Protein AF-A0A367RX19-F1 (afdb_monomer)

Mean predicted aligned error: 16.48 Å

Nearest PDB structures (foldseek):
  6gts-assembly1_C-2  TM=5.168E-01  e=1.819E+00  Escherichia coli

Sequence (98 aa):
MVSKQFSFRLADEVVEALEALQLEGESLNQTAQRFIVESLGLSTASPKKLSTGLSTDVDRIEELIDKRLEIGLAEVRSQLEAQLKERLEELRGKLKAR

Structure (mmCIF, N/CA/C/O backbone):
data_AF-A0A367RX19-F1
#
_entry.id   AF-A0A367RX19-F1
#
loop_
_atom_site.group_PDB
_atom_site.id
_atom_site.type_symbol
_atom_site.label_atom_id
_atom_site.label_alt_id
_atom_site.label_comp_id
_atom_site.label_asym_id
_atom_site.label_entity_id
_atom_site.label_seq_id
_atom_site.pdbx_PDB_ins_code
_atom_site.Cartn_x
_atom_site.Cartn_y
_atom_site.Cartn_z
_atom_site.occupancy
_atom_site.B_iso_or_equiv
_atom_site.auth_seq_id
_atom_site.auth_comp_id
_atom_site.auth_asym_id
_atom_site.auth_atom_id
_atom_site.pdbx_PDB_model_num
ATOM 1 N N . MET A 1 1 ? 21.534 -6.479 4.856 1.00 48.66 1 MET A N 1
ATOM 2 C CA . MET A 1 1 ? 21.571 -7.348 3.656 1.00 48.66 1 MET A CA 1
ATOM 3 C C . MET A 1 1 ? 22.573 -6.769 2.672 1.00 48.66 1 MET A C 1
ATOM 5 O O . MET A 1 1 ? 22.628 -5.553 2.559 1.00 48.66 1 MET A O 1
ATOM 9 N N . VAL A 1 2 ? 23.370 -7.601 1.998 1.00 54.81 2 VAL A N 1
ATOM 10 C CA . VAL A 1 2 ? 24.287 -7.145 0.939 1.00 54.81 2 VAL A CA 1
ATOM 11 C C . VAL A 1 2 ? 23.485 -7.027 -0.357 1.00 54.81 2 VAL A C 1
ATOM 13 O O . VAL A 1 2 ? 22.989 -8.036 -0.855 1.00 54.81 2 VAL A O 1
ATOM 16 N N . SER A 1 3 ? 23.314 -5.812 -0.877 1.00 70.88 3 SER A N 1
ATOM 17 C CA . SER A 1 3 ? 22.719 -5.585 -2.196 1.00 70.88 3 SER A CA 1
ATOM 18 C C . SER A 1 3 ? 23.768 -5.814 -3.285 1.00 70.88 3 SER A C 1
ATOM 20 O O . SER A 1 3 ? 24.942 -5.482 -3.122 1.00 70.88 3 SER A O 1
ATOM 22 N N . LYS A 1 4 ? 23.354 -6.414 -4.405 1.00 82.88 4 LYS A N 1
ATOM 23 C CA . LYS A 1 4 ? 24.183 -6.525 -5.610 1.00 82.88 4 LYS A CA 1
ATOM 24 C C . LYS A 1 4 ? 23.654 -5.554 -6.654 1.00 82.88 4 LYS A C 1
ATOM 26 O O . LYS A 1 4 ? 22.455 -5.534 -6.911 1.00 82.88 4 LYS A O 1
ATO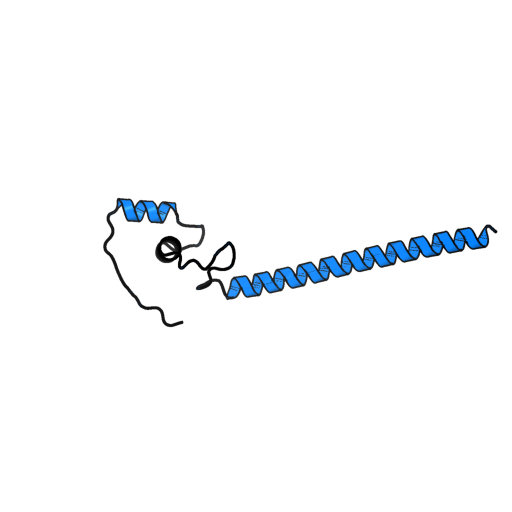M 31 N N . GLN A 1 5 ? 24.546 -4.766 -7.246 1.00 84.62 5 GLN A N 1
ATOM 32 C CA . GLN A 1 5 ? 24.201 -3.871 -8.343 1.00 84.62 5 GLN A CA 1
ATOM 33 C C . GLN A 1 5 ? 24.154 -4.654 -9.658 1.00 84.62 5 GLN A C 1
ATOM 35 O O . GLN A 1 5 ? 25.061 -5.429 -9.960 1.00 84.62 5 GLN A O 1
ATOM 40 N N . PHE A 1 6 ? 23.109 -4.428 -10.443 1.00 83.25 6 PHE A N 1
ATOM 41 C CA . PHE A 1 6 ? 22.969 -4.916 -11.810 1.00 83.25 6 PHE A CA 1
ATOM 42 C C . PHE A 1 6 ? 22.253 -3.842 -12.636 1.00 83.25 6 PHE A C 1
ATOM 44 O O . PHE A 1 6 ? 21.509 -3.035 -12.080 1.00 83.25 6 PHE A O 1
ATOM 51 N N . SER A 1 7 ? 22.542 -3.769 -13.935 1.00 88.75 7 SER A N 1
ATOM 52 C CA . SER A 1 7 ? 22.068 -2.699 -14.817 1.00 88.75 7 SER A CA 1
ATOM 53 C C . SER A 1 7 ? 21.483 -3.258 -16.109 1.00 88.75 7 SER A C 1
ATOM 55 O O . SER A 1 7 ? 21.975 -4.245 -16.656 1.00 88.75 7 SER A O 1
ATOM 57 N N . PHE A 1 8 ? 20.444 -2.594 -16.612 1.00 86.69 8 PHE A N 1
ATOM 58 C CA . PHE A 1 8 ? 19.820 -2.889 -17.899 1.00 86.69 8 PHE A CA 1
ATOM 59 C C . PHE A 1 8 ? 19.707 -1.620 -18.729 1.00 86.69 8 PHE A C 1
ATOM 61 O O . PHE A 1 8 ? 19.711 -0.510 -18.198 1.00 86.69 8 PHE A O 1
ATOM 68 N N . ARG A 1 9 ? 19.580 -1.800 -20.042 1.00 93.50 9 ARG A N 1
ATOM 69 C CA . ARG A 1 9 ? 19.147 -0.744 -20.953 1.00 93.50 9 ARG A CA 1
ATOM 70 C C . ARG A 1 9 ? 17.697 -1.022 -21.306 1.00 93.50 9 ARG A C 1
ATOM 72 O O . ARG A 1 9 ? 17.399 -2.106 -21.802 1.00 93.50 9 ARG A O 1
ATOM 79 N N . LEU A 1 10 ? 16.831 -0.071 -21.002 1.00 92.06 10 LEU A N 1
ATOM 80 C CA . LEU A 1 10 ? 15.407 -0.133 -21.297 1.00 92.06 10 LEU A CA 1
ATOM 81 C C . LEU A 1 10 ? 15.103 0.850 -22.427 1.00 92.06 10 LEU A C 1
ATOM 83 O O . LEU A 1 10 ? 15.832 1.827 -22.596 1.00 92.06 10 LEU A O 1
ATOM 87 N N . ALA A 1 11 ? 14.073 0.547 -23.212 1.00 95.62 11 ALA A N 1
ATOM 88 C CA . ALA A 1 11 ? 13.527 1.498 -24.170 1.00 95.62 11 ALA A CA 1
ATOM 89 C C . ALA A 1 11 ? 12.756 2.598 -23.424 1.00 95.62 11 ALA A C 1
ATOM 91 O O . ALA A 1 11 ? 12.310 2.372 -22.293 1.00 95.62 11 ALA A O 1
ATOM 92 N N . ASP A 1 12 ? 12.602 3.762 -24.048 1.00 95.19 12 ASP A N 1
ATOM 93 C CA . ASP A 1 12 ? 12.013 4.943 -23.409 1.00 95.19 12 ASP A CA 1
ATOM 94 C C . ASP A 1 12 ? 10.579 4.667 -22.939 1.00 95.19 12 ASP A C 1
ATOM 96 O O . ASP A 1 12 ? 10.219 5.011 -21.816 1.00 95.19 12 ASP A O 1
ATOM 100 N N . GLU A 1 13 ? 9.804 3.901 -23.711 1.00 96.06 13 GLU A N 1
ATOM 101 C CA . GLU A 1 13 ? 8.420 3.546 -23.378 1.00 96.06 13 GLU A CA 1
ATOM 102 C C . GLU A 1 13 ? 8.325 2.722 -22.083 1.00 96.06 13 GLU A C 1
ATOM 104 O O . GLU A 1 13 ? 7.344 2.792 -21.342 1.00 96.06 13 GLU A O 1
ATOM 109 N N . VAL A 1 14 ? 9.356 1.924 -21.789 1.00 93.25 14 VAL A N 1
ATOM 110 C CA . VAL A 1 14 ? 9.420 1.127 -20.558 1.00 93.25 14 VAL A CA 1
ATOM 111 C C . VAL A 1 14 ? 9.770 2.013 -19.366 1.00 93.25 14 VAL A C 1
ATOM 113 O O . VAL A 1 14 ? 9.253 1.794 -18.271 1.00 93.25 14 VAL A O 1
ATOM 116 N N . VAL A 1 15 ? 10.638 3.008 -19.564 1.00 93.81 15 VAL A N 1
ATOM 117 C CA . VAL A 1 15 ? 10.988 3.976 -18.517 1.00 93.81 15 VAL A CA 1
ATOM 118 C C . VAL A 1 15 ? 9.770 4.826 -18.166 1.00 93.81 15 VAL A C 1
ATOM 120 O O . VAL A 1 15 ? 9.435 4.922 -16.989 1.00 93.81 15 VAL A O 1
ATOM 123 N N . GLU A 1 16 ? 9.043 5.326 -19.165 1.00 95.75 16 GLU A N 1
ATOM 124 C CA . GLU A 1 16 ? 7.795 6.075 -18.969 1.00 95.75 16 GLU A CA 1
ATOM 125 C C . GLU A 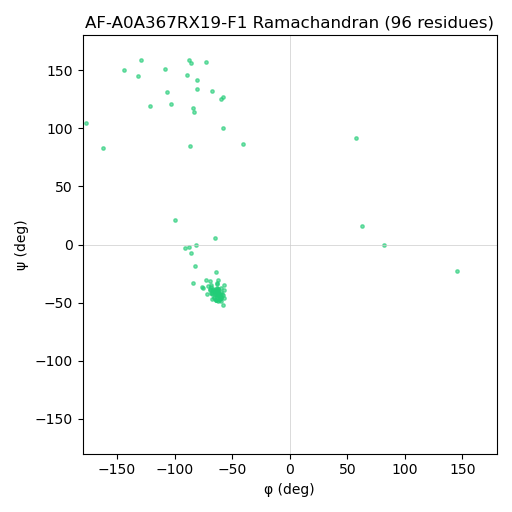1 16 ? 6.741 5.251 -18.213 1.00 95.75 16 GLU A C 1
ATOM 127 O O . GLU A 1 16 ? 6.090 5.743 -17.289 1.00 95.75 16 GLU A O 1
ATOM 132 N N . ALA A 1 17 ? 6.597 3.965 -18.551 1.00 94.12 17 ALA A N 1
ATOM 133 C CA . ALA A 1 1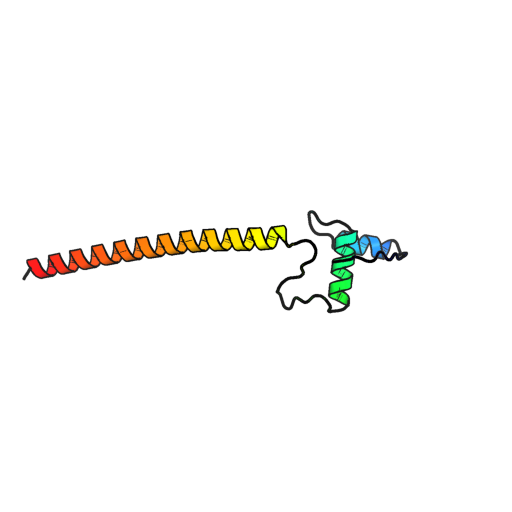7 ? 5.685 3.075 -17.839 1.00 94.12 17 ALA A CA 1
ATOM 134 C C . ALA A 1 17 ? 6.084 2.883 -16.364 1.00 94.12 17 ALA A C 1
ATOM 136 O O . ALA A 1 17 ? 5.213 2.805 -15.498 1.00 94.12 17 ALA A O 1
ATOM 137 N N . LEU A 1 18 ? 7.386 2.819 -16.060 1.00 92.44 18 LEU A N 1
ATOM 138 C CA . LEU A 1 18 ? 7.875 2.743 -14.681 1.00 92.44 18 LEU A CA 1
ATOM 139 C C . LEU A 1 18 ? 7.644 4.053 -13.919 1.00 92.44 18 LEU A C 1
ATOM 141 O O . LEU A 1 18 ? 7.257 4.002 -12.755 1.00 92.44 18 LEU A O 1
ATOM 145 N N . GLU A 1 19 ? 7.827 5.209 -14.558 1.00 93.75 19 GLU A N 1
ATOM 146 C CA . GLU A 1 19 ? 7.543 6.519 -13.956 1.00 93.75 19 GLU A CA 1
ATOM 147 C C . GLU A 1 19 ? 6.054 6.684 -13.630 1.00 93.75 19 GLU A C 1
ATOM 149 O O . GLU A 1 19 ? 5.703 7.155 -12.551 1.00 93.75 19 GLU A O 1
ATOM 154 N N . ALA A 1 20 ? 5.163 6.209 -14.503 1.00 93.88 20 ALA A N 1
ATOM 155 C CA . ALA A 1 20 ? 3.721 6.228 -14.254 1.00 93.88 20 ALA A CA 1
ATOM 156 C C . ALA A 1 20 ? 3.292 5.358 -13.054 1.00 93.88 20 ALA A C 1
ATOM 158 O O . ALA A 1 20 ? 2.237 5.591 -12.465 1.00 93.88 20 ALA A O 1
ATOM 159 N N . LEU A 1 21 ? 4.096 4.353 -12.691 1.00 90.81 21 LEU A N 1
ATOM 160 C CA . LEU A 1 21 ? 3.863 3.467 -11.546 1.00 90.81 21 LEU A CA 1
ATOM 161 C C . LEU A 1 21 ? 4.520 3.968 -10.250 1.00 90.81 21 LEU A C 1
ATOM 163 O O . LEU A 1 21 ? 4.380 3.319 -9.210 1.00 90.81 21 LEU A O 1
ATOM 167 N N . GLN A 1 22 ? 5.252 5.080 -10.293 1.00 92.19 22 GLN A N 1
ATOM 168 C CA . GLN A 1 22 ? 5.986 5.616 -9.152 1.00 92.19 22 GLN A CA 1
ATOM 169 C C . GLN A 1 22 ? 5.028 6.121 -8.063 1.00 92.19 22 GLN A C 1
ATOM 171 O O . GLN A 1 22 ? 4.084 6.861 -8.340 1.00 92.19 22 GLN A O 1
ATOM 176 N N . LEU A 1 23 ? 5.271 5.733 -6.806 1.00 88.94 23 LEU A N 1
ATOM 177 C CA . LEU A 1 23 ? 4.519 6.265 -5.666 1.00 88.94 23 LEU A CA 1
ATOM 178 C C . LEU A 1 23 ? 5.151 7.553 -5.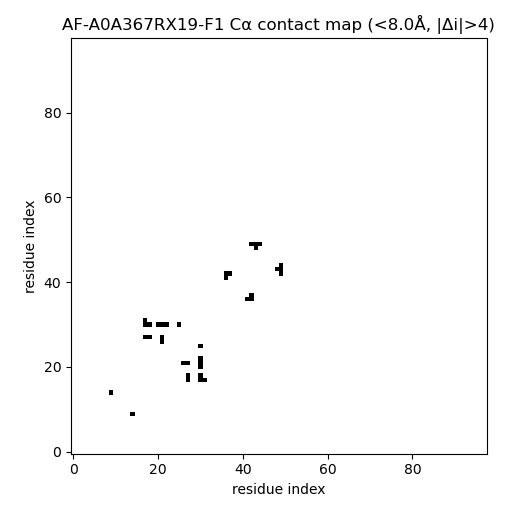124 1.00 88.94 23 LEU A C 1
ATOM 180 O O . LEU A 1 23 ? 6.337 7.827 -5.316 1.00 88.94 23 LEU A O 1
ATOM 184 N N . GLU A 1 24 ? 4.355 8.342 -4.403 1.00 87.56 24 GLU A N 1
ATOM 185 C CA . GLU A 1 24 ? 4.831 9.570 -3.766 1.00 87.56 24 GLU A CA 1
ATOM 186 C C . GLU A 1 24 ? 5.970 9.269 -2.775 1.00 87.56 24 GLU A C 1
ATOM 188 O O . GLU A 1 24 ? 5.840 8.429 -1.884 1.00 87.56 24 GLU A O 1
ATOM 193 N N . GLY A 1 25 ? 7.109 9.946 -2.951 1.00 87.19 25 GLY A N 1
ATOM 194 C CA . GLY A 1 25 ? 8.311 9.748 -2.131 1.00 87.19 25 GLY A CA 1
ATOM 195 C C . GLY A 1 25 ? 9.189 8.554 -2.530 1.00 87.19 25 GLY A C 1
ATOM 196 O O . GLY A 1 25 ? 10.238 8.347 -1.921 1.00 87.19 25 GLY A O 1
ATOM 197 N N . GLU A 1 26 ? 8.811 7.789 -3.554 1.00 85.81 26 GLU A N 1
ATOM 198 C CA . GLU A 1 26 ? 9.601 6.677 -4.080 1.00 85.81 26 GLU A CA 1
ATOM 199 C C . GLU A 1 26 ? 10.558 7.158 -5.179 1.00 85.81 26 GLU A C 1
ATOM 201 O O . GLU A 1 26 ? 10.236 8.051 -5.954 1.00 85.81 26 GLU A O 1
ATOM 206 N N . SER A 1 27 ? 11.746 6.563 -5.283 1.00 91.12 27 SER A N 1
ATOM 207 C CA . SER A 1 27 ? 12.637 6.753 -6.437 1.00 91.12 27 SER A CA 1
ATOM 208 C C . SER A 1 27 ? 12.294 5.786 -7.574 1.00 91.12 27 SER A C 1
ATOM 210 O O . SER A 1 27 ? 11.804 4.679 -7.345 1.00 91.12 27 SER A O 1
ATOM 212 N N . LEU A 1 28 ? 12.645 6.137 -8.812 1.00 90.69 28 LEU A N 1
ATOM 213 C CA . LEU A 1 28 ? 12.430 5.253 -9.963 1.00 90.69 28 LEU A CA 1
ATOM 214 C C . LEU A 1 28 ? 13.111 3.880 -9.791 1.00 90.69 28 LEU A C 1
ATOM 216 O O . LEU A 1 28 ? 12.562 2.850 -10.171 1.00 90.69 28 LEU A O 1
ATOM 220 N N . ASN A 1 29 ? 14.279 3.841 -9.139 1.00 89.69 29 ASN A N 1
ATOM 221 C CA . ASN A 1 29 ? 14.985 2.592 -8.845 1.00 89.69 29 ASN A CA 1
ATOM 222 C C . ASN A 1 29 ? 14.223 1.704 -7.843 1.00 89.69 29 ASN A C 1
ATOM 224 O O . 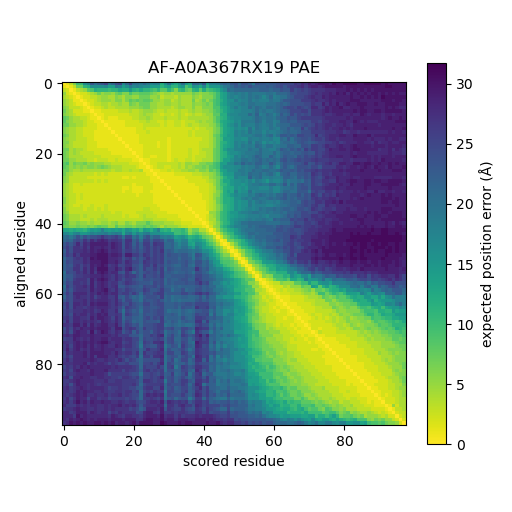ASN A 1 29 ? 14.185 0.487 -8.004 1.00 89.69 29 ASN A O 1
ATOM 228 N N . GLN A 1 30 ? 13.588 2.302 -6.830 1.00 88.88 30 GLN A N 1
ATOM 229 C CA . GLN A 1 30 ? 12.720 1.574 -5.896 1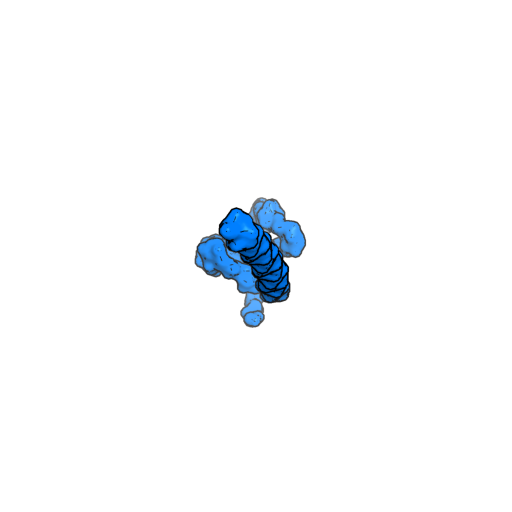.00 88.88 30 GLN A CA 1
ATOM 230 C C . GLN A 1 30 ? 11.459 1.060 -6.600 1.00 88.88 30 GLN A C 1
ATOM 232 O O . GLN A 1 30 ? 11.092 -0.097 -6.408 1.00 88.88 30 GLN A O 1
ATOM 237 N N . THR A 1 31 ? 10.888 1.865 -7.499 1.00 91.19 31 THR A N 1
ATOM 238 C CA . THR A 1 31 ? 9.727 1.473 -8.312 1.00 91.19 31 THR A CA 1
ATOM 239 C C . THR A 1 31 ? 10.060 0.275 -9.203 1.00 91.19 31 THR A C 1
ATOM 241 O O . THR A 1 31 ? 9.342 -0.725 -9.203 1.00 91.19 31 THR A O 1
ATOM 244 N N . ALA A 1 32 ? 11.198 0.321 -9.903 1.00 90.44 32 ALA A N 1
ATOM 245 C CA . ALA A 1 32 ? 11.684 -0.786 -10.724 1.00 90.44 32 ALA A CA 1
ATOM 246 C C . ALA A 1 32 ? 11.960 -2.042 -9.885 1.00 90.44 32 ALA A C 1
ATOM 248 O O . ALA A 1 32 ? 11.581 -3.149 -10.271 1.00 90.44 32 ALA A O 1
ATOM 249 N N . GLN A 1 33 ? 12.575 -1.883 -8.710 1.00 88.31 33 GLN A N 1
ATOM 250 C CA . GLN A 1 33 ? 12.803 -2.988 -7.785 1.00 88.31 33 GLN A CA 1
ATOM 251 C C . GLN A 1 33 ? 11.481 -3.619 -7.330 1.00 88.31 33 GLN A C 1
ATOM 253 O O . GLN A 1 33 ? 11.361 -4.845 -7.374 1.00 88.31 33 GLN A O 1
ATOM 258 N N . ARG A 1 34 ? 10.485 -2.813 -6.935 1.00 88.56 34 ARG A N 1
ATOM 259 C CA . ARG A 1 34 ? 9.152 -3.297 -6.551 1.00 88.56 34 ARG A CA 1
ATOM 260 C C . ARG A 1 34 ? 8.512 -4.072 -7.696 1.00 88.56 34 ARG A C 1
ATOM 262 O O . ARG A 1 34 ? 8.122 -5.219 -7.500 1.00 88.56 34 ARG A O 1
ATOM 269 N N . PHE A 1 35 ? 8.475 -3.479 -8.885 1.00 89.56 35 PHE A N 1
ATOM 270 C CA . PHE A 1 35 ? 7.869 -4.083 -10.067 1.00 89.56 35 PHE A CA 1
ATOM 271 C C . PHE A 1 35 ? 8.495 -5.442 -10.419 1.00 89.56 35 PHE A C 1
ATOM 273 O O . PHE A 1 35 ? 7.782 -6.409 -10.690 1.00 89.56 35 PHE A O 1
ATOM 280 N N . ILE A 1 36 ? 9.828 -5.551 -10.368 1.00 88.31 36 ILE A N 1
ATOM 281 C CA . ILE A 1 36 ? 10.542 -6.810 -10.630 1.00 88.31 36 ILE A CA 1
ATOM 282 C C . ILE A 1 36 ? 10.216 -7.853 -9.556 1.00 88.31 36 ILE A C 1
ATOM 284 O O . ILE A 1 36 ? 9.941 -9.007 -9.880 1.00 88.31 36 ILE A O 1
ATOM 288 N N . VAL A 1 37 ? 10.229 -7.466 -8.279 1.00 85.44 37 VAL A N 1
ATOM 289 C CA . VAL A 1 37 ? 9.930 -8.378 -7.164 1.00 85.44 37 VAL A CA 1
ATOM 290 C C . VAL A 1 37 ? 8.490 -8.899 -7.241 1.00 85.44 37 VAL A C 1
ATOM 292 O O . VAL A 1 37 ? 8.263 -10.093 -7.037 1.00 85.44 37 VAL A O 1
ATOM 295 N N . GLU A 1 38 ? 7.531 -8.038 -7.584 1.00 84.94 38 GLU A N 1
ATOM 296 C CA . GLU A 1 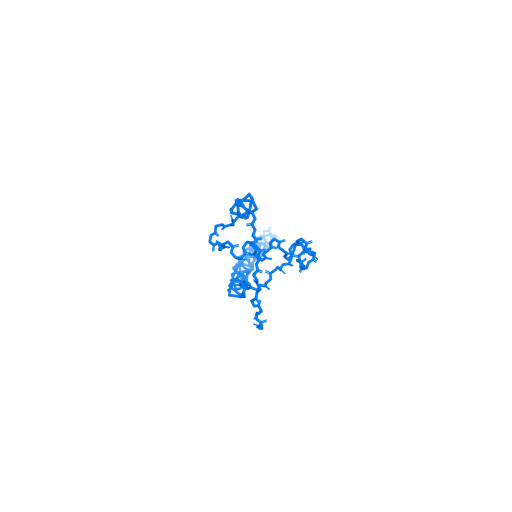38 ? 6.132 -8.411 -7.821 1.00 84.94 38 GLU A CA 1
ATOM 297 C C . GLU A 1 38 ? 5.986 -9.346 -9.025 1.00 84.94 38 GLU A C 1
ATOM 299 O O . GLU A 1 38 ? 5.372 -10.406 -8.904 1.00 84.94 38 GLU A O 1
ATOM 304 N N . SER A 1 39 ? 6.619 -9.015 -10.153 1.00 85.25 39 SER A N 1
ATOM 305 C CA . SER A 1 39 ? 6.556 -9.812 -11.387 1.00 85.25 39 SER A CA 1
ATOM 306 C C . SER A 1 39 ? 7.155 -11.210 -11.229 1.00 85.25 39 SER A C 1
ATOM 308 O O . SER A 1 39 ? 6.686 -12.166 -11.843 1.00 85.25 39 SER A O 1
ATOM 310 N N . LEU A 1 40 ? 8.186 -11.350 -10.393 1.00 85.31 40 LEU A N 1
ATOM 311 C CA . LEU A 1 40 ? 8.814 -12.637 -10.089 1.00 85.31 40 LEU A CA 1
ATOM 312 C C . LEU A 1 40 ? 8.044 -13.448 -9.033 1.00 85.31 40 LEU A C 1
ATOM 314 O O . LEU A 1 40 ? 8.491 -14.534 -8.665 1.00 85.31 40 LEU A O 1
ATOM 318 N N . GLY A 1 41 ? 6.929 -12.928 -8.504 1.00 81.19 41 GLY A N 1
ATOM 319 C CA . GLY A 1 41 ? 6.193 -13.558 -7.405 1.00 81.19 41 GLY A CA 1
ATOM 320 C C . GLY A 1 41 ? 7.014 -13.664 -6.114 1.00 81.19 41 GLY A C 1
ATOM 321 O O . GLY A 1 41 ? 6.673 -14.434 -5.221 1.00 81.19 41 GLY A O 1
ATOM 322 N N . LEU A 1 42 ? 8.113 -12.907 -6.023 1.00 76.88 42 LEU A N 1
ATOM 323 C CA . LEU A 1 42 ? 8.981 -12.818 -4.846 1.00 76.88 42 LEU A CA 1
ATOM 324 C C . LEU A 1 42 ? 8.472 -11.775 -3.852 1.00 76.88 42 LEU A C 1
ATOM 326 O O . LEU A 1 42 ? 8.992 -11.669 -2.741 1.00 76.88 42 LEU A O 1
ATOM 330 N N . SER A 1 43 ? 7.449 -11.016 -4.247 1.00 63.94 43 SER A N 1
ATOM 331 C CA . SER A 1 43 ? 6.598 -10.292 -3.322 1.00 63.94 43 SER A CA 1
ATOM 332 C C . SER A 1 43 ? 5.988 -11.309 -2.363 1.00 63.94 43 SER A C 1
ATOM 334 O O . SER A 1 43 ? 5.017 -11.993 -2.675 1.00 63.94 43 SER A O 1
ATOM 336 N N . THR A 1 44 ? 6.556 -11.413 -1.164 1.00 49.19 44 THR A N 1
ATOM 337 C CA . THR A 1 44 ? 6.022 -12.241 -0.073 1.00 49.19 44 THR A CA 1
ATOM 338 C C . THR A 1 44 ? 4.661 -11.751 0.429 1.00 49.19 44 THR A C 1
ATOM 340 O O . THR A 1 44 ? 4.112 -12.308 1.378 1.00 49.19 44 THR A O 1
ATOM 343 N N . ALA A 1 45 ? 4.082 -10.741 -0.222 1.00 46.78 45 ALA A N 1
ATOM 344 C CA . ALA A 1 45 ? 2.755 -10.259 0.057 1.00 46.78 45 ALA A CA 1
ATOM 345 C C . ALA A 1 45 ? 1.684 -11.048 -0.733 1.00 46.78 45 ALA A C 1
ATOM 347 O O . ALA A 1 45 ? 1.105 -10.549 -1.690 1.00 46.78 45 ALA A O 1
ATOM 348 N N . SER A 1 46 ? 1.242 -12.196 -0.206 1.00 43.44 46 SER A N 1
ATOM 349 C CA . SER A 1 46 ? -0.179 -12.194 0.192 1.00 43.44 46 SER A CA 1
ATOM 350 C C . SER A 1 46 ? -0.305 -11.058 1.206 1.00 43.44 46 SER A C 1
ATOM 352 O O . SER A 1 46 ? 0.518 -11.081 2.112 1.00 43.44 46 SER A O 1
ATOM 354 N N . PRO A 1 47 ? -1.218 -10.077 1.071 1.00 42.72 47 PRO A N 1
ATOM 355 C CA . PRO A 1 47 ? -1.108 -8.711 1.612 1.00 42.72 47 PRO A CA 1
ATOM 356 C C . PRO A 1 47 ? -0.519 -8.680 3.029 1.00 42.72 47 PRO A C 1
ATOM 358 O O . PRO A 1 47 ? -1.226 -8.775 4.027 1.00 42.72 47 PRO A O 1
ATOM 361 N N . LYS A 1 48 ? 0.812 -8.651 3.096 1.00 43.06 48 LYS A N 1
ATOM 362 C CA . LYS A 1 48 ? 1.634 -8.713 4.301 1.00 43.06 48 LYS A CA 1
ATOM 363 C C . LYS A 1 48 ? 3.084 -8.563 3.853 1.00 43.06 48 LYS A C 1
ATOM 365 O O . LYS A 1 48 ? 3.693 -9.483 3.326 1.00 43.06 48 LYS A O 1
ATOM 370 N N . LYS A 1 49 ? 3.597 -7.361 4.112 1.00 44.41 49 LYS A N 1
ATOM 371 C CA . LYS A 1 49 ? 5.012 -7.024 4.301 1.00 44.41 49 LYS A CA 1
ATOM 372 C C . LYS A 1 49 ? 5.944 -7.393 3.122 1.00 44.41 49 LYS A C 1
ATOM 374 O O . LYS A 1 49 ? 6.565 -8.450 3.109 1.00 44.41 49 LYS A O 1
ATOM 379 N N . LEU A 1 50 ? 6.127 -6.442 2.197 1.00 41.06 50 LEU A N 1
ATOM 380 C CA . LEU A 1 50 ? 7.424 -6.229 1.543 1.00 41.06 50 LEU A CA 1
ATOM 381 C C . LEU A 1 50 ? 8.255 -5.335 2.462 1.00 41.06 50 LEU A C 1
ATOM 383 O O . LEU A 1 50 ? 7.893 -4.188 2.721 1.00 41.06 50 LEU A O 1
ATOM 387 N N . SER A 1 51 ? 9.376 -5.847 2.945 1.00 42.53 51 SER A N 1
ATOM 388 C CA . SER A 1 51 ? 10.390 -5.052 3.620 1.00 42.53 51 SER A CA 1
ATOM 389 C C . SER A 1 51 ? 11.706 -5.205 2.875 1.00 42.53 51 SER A C 1
ATOM 391 O O . SER A 1 51 ? 12.264 -6.289 2.750 1.00 42.53 51 SER A O 1
ATOM 393 N N . THR A 1 52 ? 12.221 -4.087 2.379 1.00 45.09 52 THR A N 1
ATOM 394 C CA . THR A 1 52 ? 13.652 -3.758 2.442 1.00 45.09 52 THR A CA 1
ATOM 395 C C . THR A 1 52 ? 13.778 -2.258 2.200 1.00 45.09 52 THR A C 1
ATOM 397 O O . THR A 1 52 ? 13.942 -1.786 1.084 1.00 45.09 52 THR A O 1
ATOM 400 N N . GLY A 1 53 ? 13.580 -1.516 3.291 1.00 38.91 53 GLY A N 1
ATOM 401 C CA . GLY A 1 53 ? 13.468 -0.053 3.341 1.00 38.91 53 GLY A CA 1
ATOM 402 C C . GLY A 1 53 ? 12.476 0.427 4.409 1.00 38.91 53 GLY A C 1
ATOM 403 O O . GLY A 1 53 ? 12.614 1.524 4.923 1.00 38.91 53 GLY A O 1
ATOM 404 N N . LEU A 1 54 ? 11.541 -0.446 4.805 1.00 45.22 54 LEU A N 1
ATOM 405 C CA . LEU A 1 54 ? 10.409 -0.161 5.695 1.00 45.22 54 LEU A CA 1
ATOM 406 C C . LEU A 1 54 ? 10.636 -0.596 7.162 1.00 45.22 54 LEU A C 1
ATOM 408 O O . LEU A 1 54 ? 9.674 -0.859 7.869 1.00 45.22 54 LEU A O 1
ATOM 412 N N . SER A 1 55 ? 11.878 -0.781 7.628 1.00 40.78 55 SER A N 1
ATOM 413 C CA . SER A 1 55 ? 12.092 -1.268 9.010 1.00 40.78 55 SER A CA 1
ATOM 414 C C . SER A 1 55 ? 11.836 -0.170 10.045 1.00 40.78 55 SER A C 1
ATOM 416 O O . SER A 1 55 ? 11.208 -0.429 11.057 1.00 40.78 55 SER A O 1
ATOM 418 N N . THR A 1 56 ? 12.215 1.075 9.752 1.00 43.47 56 THR A N 1
ATOM 419 C CA . THR A 1 56 ? 11.933 2.229 10.621 1.00 43.47 56 THR A CA 1
ATOM 420 C C . THR A 1 56 ? 10.453 2.599 10.670 1.00 43.47 56 THR A C 1
ATOM 422 O O . THR A 1 56 ? 9.979 3.068 11.700 1.00 43.47 56 THR A O 1
ATOM 425 N N . ASP A 1 57 ? 9.712 2.373 9.584 1.00 46.00 57 ASP A N 1
ATOM 426 C CA . ASP A 1 57 ? 8.284 2.695 9.538 1.00 46.00 57 ASP A CA 1
ATOM 427 C C . ASP A 1 57 ? 7.421 1.583 10.129 1.00 46.00 57 ASP A C 1
ATOM 429 O O . ASP A 1 57 ? 6.422 1.889 10.766 1.00 46.00 57 ASP A O 1
ATOM 433 N N . VAL A 1 58 ? 7.800 0.307 9.998 1.00 51.19 58 VAL A N 1
ATOM 434 C CA . VAL A 1 58 ? 7.065 -0.789 10.652 1.00 51.19 58 VAL A CA 1
ATOM 435 C C . VAL A 1 58 ? 7.237 -0.734 12.167 1.00 51.19 58 VAL A C 1
ATOM 437 O O . VAL A 1 58 ? 6.232 -0.847 12.858 1.00 51.19 58 VAL A O 1
ATOM 440 N N . ASP A 1 59 ? 8.443 -0.462 12.677 1.00 47.81 59 ASP A N 1
ATOM 441 C CA . ASP A 1 59 ? 8.660 -0.283 14.121 1.00 47.81 59 ASP A CA 1
ATOM 442 C C . ASP A 1 59 ? 7.856 0.920 14.651 1.00 47.81 59 ASP A C 1
ATOM 444 O O . ASP A 1 59 ? 7.204 0.841 15.690 1.00 47.81 59 ASP A O 1
ATOM 448 N N . ARG A 1 60 ? 7.807 2.025 13.890 1.00 52.06 60 ARG A N 1
ATOM 449 C CA . ARG A 1 60 ? 7.008 3.213 14.233 1.00 52.06 60 ARG A CA 1
ATOM 450 C C . ARG A 1 60 ? 5.500 2.968 14.140 1.00 52.06 60 ARG A C 1
ATOM 452 O O . ARG A 1 60 ? 4.742 3.542 14.918 1.00 52.06 60 ARG A O 1
ATOM 459 N N . ILE A 1 61 ? 5.046 2.150 13.193 1.00 57.78 61 ILE A N 1
ATOM 460 C CA . ILE A 1 61 ? 3.636 1.767 13.050 1.00 57.78 61 ILE A CA 1
ATOM 461 C C . ILE A 1 61 ? 3.228 0.811 14.173 1.00 57.78 61 ILE A C 1
ATOM 463 O O . ILE A 1 61 ? 2.154 0.997 14.737 1.00 57.78 61 ILE A O 1
ATOM 467 N N . GLU A 1 62 ? 4.064 -0.167 14.526 1.00 64.81 62 GLU A N 1
ATOM 468 C CA . GLU A 1 62 ? 3.826 -1.059 15.667 1.00 64.81 62 GLU A CA 1
ATOM 469 C C . GLU A 1 62 ? 3.765 -0.241 16.972 1.00 64.81 62 GLU A C 1
ATOM 471 O O . GLU A 1 62 ? 2.782 -0.348 17.702 1.00 64.81 62 GLU A O 1
ATOM 476 N N . GLU A 1 63 ? 4.678 0.716 17.178 1.00 66.31 63 GLU A N 1
ATOM 477 C CA . GLU A 1 63 ? 4.637 1.631 18.330 1.00 66.31 63 GLU A CA 1
ATOM 478 C C . GLU A 1 63 ? 3.377 2.526 18.347 1.00 66.31 63 GLU A C 1
ATOM 480 O O . GLU A 1 63 ? 2.790 2.791 19.401 1.00 66.31 63 GLU A O 1
ATOM 485 N N . LEU A 1 64 ? 2.926 3.006 17.181 1.00 66.12 64 LEU A N 1
ATOM 486 C CA . LEU A 1 64 ? 1.694 3.793 17.060 1.00 66.12 64 LEU A CA 1
ATOM 487 C C . LEU A 1 64 ? 0.443 2.956 17.338 1.00 66.12 64 LEU A C 1
ATOM 489 O O . LEU A 1 64 ? -0.509 3.476 17.921 1.00 66.12 64 LEU A O 1
ATOM 493 N N . ILE A 1 65 ? 0.429 1.688 16.924 1.00 72.12 65 ILE A N 1
ATOM 494 C CA . ILE A 1 65 ? -0.667 0.753 17.188 1.00 72.12 65 ILE A CA 1
ATOM 495 C C . ILE A 1 65 ? -0.728 0.435 18.678 1.00 72.12 65 ILE A C 1
ATOM 497 O O . ILE A 1 65 ? -1.808 0.549 19.255 1.00 72.12 65 ILE A O 1
ATOM 501 N N . ASP A 1 66 ? 0.406 0.134 19.309 1.00 75.19 66 ASP A N 1
ATOM 502 C CA . ASP A 1 66 ? 0.473 -0.160 20.742 1.00 75.19 66 ASP A CA 1
ATOM 503 C C . ASP A 1 66 ? -0.028 1.025 21.574 1.00 75.19 66 ASP A C 1
ATOM 505 O O . ASP A 1 66 ? -0.919 0.863 22.409 1.00 75.19 66 ASP A O 1
ATOM 509 N N . LYS A 1 67 ? 0.413 2.250 21.257 1.00 74.62 67 LYS A N 1
ATOM 510 C CA . LYS A 1 67 ? -0.096 3.474 21.904 1.00 74.62 67 LYS A CA 1
ATOM 511 C C . LYS A 1 67 ? -1.602 3.655 21.719 1.00 74.62 67 LYS A C 1
ATOM 513 O O . LYS A 1 67 ? -2.300 4.069 22.644 1.00 74.62 67 LYS A O 1
ATOM 518 N N . ARG A 1 68 ? -2.135 3.363 20.529 1.00 72.25 68 ARG A N 1
ATOM 519 C CA . ARG A 1 68 ? -3.578 3.489 20.258 1.00 72.25 68 ARG A CA 1
ATOM 520 C C . ARG A 1 68 ? -4.396 2.418 20.974 1.00 72.25 68 ARG A C 1
ATOM 522 O O . ARG A 1 68 ? -5.501 2.713 21.424 1.00 72.25 68 ARG A O 1
ATOM 529 N N . LEU A 1 69 ? -3.860 1.205 21.088 1.00 78.00 69 LEU A N 1
ATOM 530 C CA . LEU A 1 69 ? -4.475 0.111 21.834 1.00 78.00 69 LEU A CA 1
ATOM 531 C C . LEU A 1 69 ? -4.486 0.399 23.334 1.00 78.00 69 LEU A C 1
ATOM 533 O O . LEU A 1 69 ? -5.514 0.179 23.968 1.00 78.00 69 LEU A O 1
ATOM 537 N N . GLU A 1 70 ? -3.406 0.950 23.890 1.00 81.62 70 GLU A N 1
ATOM 538 C CA . GLU A 1 70 ? -3.369 1.382 25.291 1.00 81.62 70 GLU A CA 1
ATOM 539 C C . GLU A 1 70 ? -4.422 2.455 25.588 1.00 81.62 70 GLU A C 1
ATOM 541 O O . GLU A 1 70 ? -5.160 2.335 26.568 1.00 81.62 70 GLU A O 1
ATOM 546 N N . ILE A 1 71 ? -4.549 3.466 24.721 1.00 82.69 71 ILE A N 1
ATOM 547 C CA . ILE A 1 71 ? -5.565 4.520 24.865 1.00 82.69 71 ILE A CA 1
ATOM 548 C C . ILE A 1 71 ? -6.977 3.924 24.784 1.00 82.69 71 ILE A C 1
ATOM 550 O O . ILE A 1 71 ? -7.799 4.175 25.664 1.00 82.69 71 ILE A O 1
ATOM 554 N N . GLY A 1 72 ? -7.250 3.086 23.779 1.00 79.81 72 GLY A N 1
ATOM 555 C CA . GLY A 1 72 ? -8.561 2.453 23.618 1.00 79.81 72 GLY A CA 1
ATOM 556 C C . GLY A 1 72 ? -8.926 1.531 24.787 1.00 79.81 72 GLY A C 1
ATOM 557 O O . GLY A 1 72 ? -10.061 1.54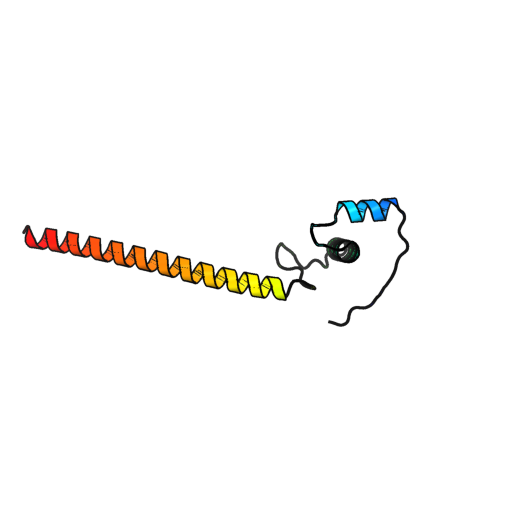4 25.259 1.00 79.81 72 GLY A O 1
ATOM 558 N N . LEU A 1 73 ? -7.964 0.767 25.315 1.00 84.06 73 LEU A N 1
ATOM 559 C CA . LEU A 1 73 ? -8.165 -0.073 26.500 1.00 84.06 73 LEU A CA 1
ATOM 560 C C . LEU A 1 73 ? -8.430 0.760 27.756 1.00 84.06 73 LEU A C 1
ATOM 562 O O . LEU A 1 73 ? -9.285 0.387 28.563 1.00 84.06 73 LEU A O 1
ATOM 566 N N . ALA A 1 74 ? -7.736 1.887 27.924 1.00 85.81 74 ALA A N 1
ATOM 567 C CA . ALA A 1 74 ? -7.970 2.801 29.036 1.00 85.81 74 ALA A CA 1
ATOM 568 C C . ALA A 1 74 ? -9.375 3.425 28.973 1.00 85.81 74 ALA A C 1
ATOM 570 O O . ALA A 1 74 ? -10.068 3.478 29.992 1.00 85.81 74 ALA A O 1
ATOM 571 N N . GLU A 1 75 ? -9.829 3.829 27.786 1.00 85.62 75 GLU A N 1
ATOM 572 C CA . GLU A 1 75 ? -11.179 4.361 27.575 1.00 85.62 75 GLU A CA 1
ATOM 573 C C . GLU A 1 75 ? -12.259 3.309 27.850 1.00 85.62 75 GLU A C 1
ATOM 575 O O . GLU A 1 75 ? -13.192 3.573 28.610 1.00 85.62 75 GLU A O 1
ATOM 580 N N . VAL A 1 76 ? -12.108 2.093 27.314 1.00 88.06 76 VAL A N 1
ATOM 581 C CA . VAL A 1 76 ? -13.048 0.984 27.560 1.00 88.06 76 VAL A CA 1
ATOM 582 C C . VAL A 1 76 ? -13.110 0.644 29.047 1.00 88.06 76 VAL A C 1
ATOM 584 O O . VAL A 1 76 ? -14.195 0.455 29.600 1.00 88.06 76 VAL A O 1
ATOM 587 N N . ARG A 1 77 ? -11.961 0.608 29.729 1.00 87.81 77 ARG A N 1
ATOM 588 C CA . ARG A 1 77 ? -11.914 0.368 31.173 1.00 87.81 77 ARG A CA 1
ATOM 589 C C . ARG A 1 77 ? -12.617 1.480 31.951 1.00 87.81 77 ARG A C 1
ATOM 591 O O . ARG A 1 77 ? -13.384 1.181 32.862 1.00 87.81 77 ARG A O 1
ATOM 598 N N . SER A 1 78 ? -12.399 2.740 31.581 1.00 88.00 78 SER A N 1
ATOM 599 C CA . SER A 1 78 ? -13.062 3.884 32.213 1.00 88.00 78 SER A CA 1
ATOM 600 C C . SER A 1 78 ? -14.583 3.835 32.032 1.00 88.00 78 SER A C 1
ATOM 602 O O . SER A 1 78 ? -15.328 4.011 32.998 1.00 88.00 78 SER A O 1
ATOM 604 N N . GLN A 1 79 ? -15.053 3.511 30.824 1.00 87.44 79 GLN A N 1
ATOM 605 C CA . GLN A 1 79 ? -16.478 3.339 30.538 1.00 87.44 79 GLN A CA 1
ATOM 606 C C . GLN A 1 79 ? -17.087 2.189 31.345 1.00 87.44 79 GLN A C 1
ATOM 608 O O . GLN A 1 79 ? -18.170 2.340 31.912 1.00 87.44 79 GLN A O 1
ATOM 613 N N . LEU A 1 80 ? -16.383 1.060 31.451 1.00 88.94 80 LEU A N 1
ATOM 614 C CA . LEU A 1 80 ? -16.840 -0.087 32.231 1.00 88.94 80 LEU A CA 1
ATOM 615 C C . LEU A 1 80 ? -16.923 0.240 33.729 1.00 88.94 80 LEU A C 1
ATOM 617 O O . LEU A 1 80 ? -17.900 -0.117 34.388 1.00 88.94 80 LEU A O 1
ATOM 621 N N . GLU A 1 81 ? -15.933 0.951 34.273 1.00 91.19 81 GLU A N 1
ATOM 622 C CA . GLU A 1 81 ? -15.944 1.405 35.668 1.00 91.19 81 GLU A CA 1
ATOM 623 C C . GLU A 1 81 ? -17.089 2.393 35.940 1.00 91.19 81 GLU A C 1
ATOM 625 O O . GLU A 1 81 ? -17.730 2.315 36.992 1.00 91.19 81 GLU A O 1
ATOM 630 N N . ALA A 1 82 ? -17.389 3.288 34.994 1.00 89.81 82 ALA A N 1
ATOM 631 C CA . ALA A 1 82 ? -18.522 4.204 35.091 1.00 89.81 82 ALA A CA 1
ATOM 632 C C . ALA A 1 82 ? -19.864 3.451 35.092 1.00 89.81 82 ALA A C 1
ATOM 634 O O . ALA A 1 82 ? -20.680 3.660 35.991 1.00 89.81 82 ALA A O 1
ATOM 635 N N . GLN A 1 83 ? -20.057 2.510 34.162 1.00 89.81 83 GLN A N 1
ATOM 636 C CA . GLN A 1 83 ? -21.273 1.691 34.089 1.00 89.81 83 GLN A CA 1
ATOM 637 C C . GLN A 1 83 ? -21.468 0.817 35.333 1.00 89.81 83 GLN A C 1
ATOM 639 O O . GLN A 1 83 ? -22.589 0.656 35.819 1.00 89.81 83 GLN A O 1
ATOM 644 N N . LEU A 1 84 ? -20.385 0.257 35.880 1.00 90.88 84 LEU A N 1
ATOM 645 C CA . LEU A 1 84 ? -20.440 -0.51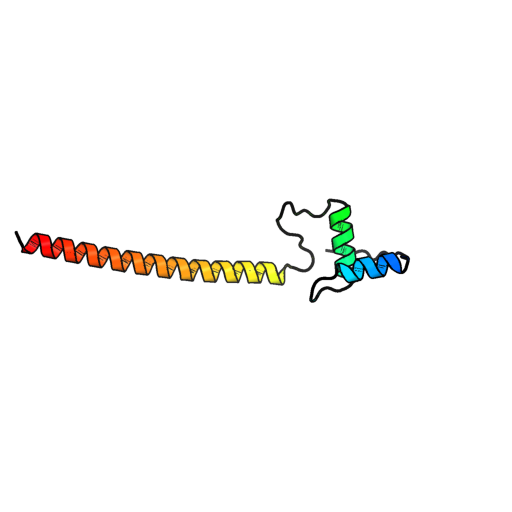9 37.118 1.00 90.88 84 LEU A CA 1
ATOM 646 C C . LEU A 1 84 ? -20.838 0.345 38.317 1.00 90.88 84 LEU A C 1
ATOM 648 O O . LEU A 1 84 ? -21.644 -0.095 39.138 1.00 90.88 84 LEU A O 1
ATOM 652 N N . LYS A 1 85 ? -20.313 1.572 38.419 1.00 91.31 85 LYS A N 1
ATOM 653 C CA . LYS A 1 85 ? -20.709 2.515 39.475 1.00 91.31 85 LYS A CA 1
ATOM 654 C C . LYS A 1 85 ? -22.183 2.888 39.372 1.00 91.31 85 LYS A C 1
ATOM 656 O O . LYS A 1 85 ? -22.883 2.812 40.378 1.00 91.31 85 LYS A O 1
ATOM 661 N N . GLU A 1 86 ? -22.658 3.210 38.175 1.00 91.44 86 GLU A N 1
ATOM 662 C CA . GLU A 1 86 ? -24.062 3.550 37.929 1.00 91.44 86 GLU A CA 1
ATOM 663 C C . GLU A 1 86 ? -24.997 2.388 38.307 1.00 91.44 86 GLU A C 1
ATOM 665 O O . GLU A 1 86 ? -25.922 2.555 39.103 1.00 91.44 86 GLU A O 1
ATOM 670 N N . ARG A 1 87 ? -24.686 1.166 37.852 1.00 89.44 87 ARG A N 1
ATOM 671 C CA . ARG A 1 87 ? -25.414 -0.061 38.229 1.00 89.44 87 ARG A CA 1
ATOM 672 C C . ARG A 1 87 ? -25.434 -0.303 39.739 1.00 89.44 87 ARG A C 1
ATOM 674 O O . ARG A 1 87 ? -26.445 -0.763 40.274 1.00 89.44 87 ARG A O 1
ATOM 681 N N . LEU A 1 88 ? -24.328 -0.035 40.434 1.00 91.06 88 LEU A N 1
ATOM 682 C CA . LEU A 1 88 ? -24.248 -0.183 41.888 1.00 91.06 88 LEU A CA 1
ATOM 683 C C . LEU A 1 88 ? -25.095 0.860 42.623 1.00 91.06 88 LEU A C 1
ATOM 685 O O . LEU A 1 88 ? -25.722 0.520 43.630 1.00 91.06 88 LEU A O 1
ATOM 689 N N . GLU A 1 89 ? -25.143 2.101 42.142 1.00 89.44 89 GLU A N 1
ATOM 690 C CA . GLU A 1 89 ? -26.021 3.126 42.710 1.00 89.44 89 GLU A CA 1
ATOM 691 C C . GLU A 1 89 ? -27.498 2.811 42.476 1.00 89.44 89 GLU A C 1
ATOM 693 O O . GLU A 1 89 ? -28.282 2.878 43.425 1.00 89.44 89 GLU A O 1
ATOM 698 N N . GLU A 1 90 ? -27.875 2.358 41.278 1.00 88.50 90 GLU A N 1
ATOM 699 C CA . GLU A 1 90 ? -29.241 1.899 41.006 1.00 88.50 90 GLU A CA 1
ATOM 700 C C . GLU A 1 90 ? -29.662 0.762 41.945 1.00 88.50 90 GLU A C 1
ATOM 702 O O . GLU A 1 90 ? -30.762 0.776 42.504 1.00 88.50 90 GLU A O 1
ATOM 707 N N . LEU A 1 91 ? -28.792 -0.236 42.141 1.00 88.19 91 LEU A N 1
ATOM 708 C CA . LEU A 1 91 ? -29.066 -1.356 43.042 1.00 88.19 91 LEU A CA 1
ATOM 709 C C . LEU A 1 91 ? -29.181 -0.897 44.499 1.00 88.19 91 LEU A C 1
ATOM 711 O O . LEU A 1 91 ? -30.076 -1.356 45.211 1.00 88.19 91 LEU A O 1
ATOM 715 N N . ARG A 1 92 ? -28.331 0.038 44.940 1.00 85.62 92 ARG A N 1
ATOM 716 C CA . ARG A 1 92 ? -28.435 0.647 46.275 1.00 85.62 92 ARG A CA 1
ATOM 717 C C . ARG A 1 92 ? -29.731 1.435 46.450 1.00 85.62 92 ARG A C 1
ATOM 719 O O . ARG A 1 92 ? -30.343 1.338 47.511 1.00 85.62 92 ARG A O 1
ATOM 726 N N . GLY A 1 93 ? -30.163 2.180 45.434 1.00 83.25 93 GLY A N 1
ATOM 727 C CA . GLY A 1 93 ? -31.441 2.892 45.441 1.00 83.25 93 GLY A CA 1
ATOM 728 C C . GLY A 1 93 ? -32.625 1.933 45.575 1.00 83.25 93 GLY A C 1
ATOM 729 O O . GLY A 1 93 ? -33.480 2.122 46.437 1.00 83.25 93 GLY A O 1
ATOM 730 N N . LYS A 1 94 ? -32.622 0.838 44.804 1.00 83.12 94 LYS A N 1
ATOM 731 C CA . LYS A 1 94 ? -33.658 -0.210 44.870 1.00 83.12 94 LYS A CA 1
ATOM 732 C C . LYS A 1 94 ? -33.702 -0.931 46.221 1.00 83.12 94 LYS A C 1
ATOM 734 O O . LYS A 1 94 ? -34.782 -1.299 46.668 1.00 83.12 94 LYS A O 1
ATOM 739 N N . LEU A 1 95 ? -32.556 -1.116 46.878 1.00 76.44 95 LEU A N 1
ATOM 740 C CA . LEU A 1 95 ? -32.465 -1.730 48.210 1.00 76.44 95 LEU A CA 1
ATOM 741 C C . LEU A 1 95 ? -32.962 -0.822 49.340 1.00 76.44 95 LEU A C 1
ATOM 743 O O . LEU A 1 95 ? -33.456 -1.339 50.330 1.00 76.44 95 LEU A O 1
ATOM 747 N N . LYS A 1 96 ? -32.839 0.503 49.204 1.00 71.19 96 LYS A N 1
ATOM 748 C CA . LYS A 1 96 ? -33.347 1.475 50.191 1.00 71.19 96 LYS A CA 1
ATOM 749 C C . LYS A 1 96 ? -34.837 1.794 50.036 1.00 71.19 96 LYS A C 1
ATOM 751 O O . LYS A 1 96 ? -35.426 2.356 50.951 1.00 71.19 96 LYS A O 1
ATOM 756 N N . ALA A 1 97 ? -35.418 1.502 48.873 1.00 64.62 97 ALA A N 1
ATOM 757 C CA . ALA A 1 97 ? -36.836 1.714 48.582 1.00 64.62 97 ALA A CA 1
ATOM 758 C C . ALA A 1 97 ? -37.733 0.523 48.986 1.00 64.62 97 ALA A C 1
ATOM 760 O O . ALA A 1 97 ? -38.947 0.585 48.797 1.00 64.62 97 ALA A O 1
ATOM 761 N N . ARG A 1 98 ? -37.136 -0.557 49.505 1.00 53.16 98 ARG A N 1
ATOM 762 C CA . ARG A 1 98 ? -37.809 -1.685 50.161 1.00 53.16 98 ARG A CA 1
ATOM 763 C C . ARG A 1 98 ? -37.677 -1.554 51.669 1.00 53.16 98 ARG A C 1
ATOM 765 O O . ARG A 1 98 ? -38.642 -1.965 52.345 1.00 53.16 98 ARG A O 1
#

Foldseek 3Di:
DDDDDDDDDDDPVVLVVLVVQDDVPDDSVRSVVVVVCVVVVVPPDPPDDDDDPCPVVVVVVVVVVVVVVVVVVVVVVVVVVVVVVVVVVVVVVVVVVD

Radius of gyration: 27.03 Å; Cα contacts (8 Å, |Δi|>4): 19; chains: 1; bounding box: 62×23×74 Å

Organism: NCBI:txid1356359

Solvent-accessible surface area (backbone atoms only — not comparable to full-atom values): 6023 Å² total; per-residue (Å²): 134,90,83,80,92,82,87,84,88,74,57,68,72,58,53,52,55,47,58,75,64,49,54,93,95,55,51,68,69,56,36,53,50,50,53,50,34,50,74,69,64,65,44,66,46,71,99,49,74,81,74,90,85,47,65,71,56,50,55,51,47,51,52,52,49,52,55,50,50,54,51,52,52,51,50,52,50,50,53,51,54,50,52,52,50,52,54,50,48,54,50,52,51,59,61,72,76,106

pLDDT: mean 77.16, std 17.6, range [38.91, 96.06]

Secondary structure (DSSP, 8-state):
-----------HHHHHHHHHTPPTT--HHHHHHHHHHHHTT----SSS---SS-HHHHHHHHHHHHHHHHHHHHHHHHHHHHHHHHHHHHHHHHHH--